Protein AF-A0A7C5SK47-F1 (afdb_monomer_lite)

pLDDT: mean 72.68, std 15.83, range [44.0, 91.19]

Foldseek 3Di:
DDPDDDDDDDDDDPPDDDDPPPPPVVVVPDQDQPDDLVVLQVQCVVVVNDDPVPDDSPPRDDDDRDD

Sequence (67 aa):
MGDEYGGRAARGELNMSLDRSLKTSGNLKGKRNVMTRAERIEVLKKDKKFDPKKDSALGLRKTRVVE

Secondary structure (DSSP, 8-state):
--------------S----TTS--HHHHSSPP----HHHHHHHHHHTT---TTTS-SSSPPPPPPP-

Radius of gyration: 26.87 Å; chains: 1; bounding box: 73×27×57 Å

Structure (mmCIF, N/CA/C/O backbone):
data_AF-A0A7C5SK47-F1
#
_entry.id   AF-A0A7C5SK47-F1
#
loop_
_atom_site.group_PDB
_atom_site.id
_atom_site.type_symbol
_atom_site.label_atom_id
_atom_site.label_alt_id
_atom_site.label_comp_id
_atom_site.label_asym_id
_atom_site.label_entity_id
_atom_site.label_seq_id
_atom_site.pdbx_PDB_ins_code
_atom_site.Cartn_x
_atom_site.Cartn_y
_atom_site.Cartn_z
_atom_site.occupancy
_atom_site.B_iso_or_equiv
_atom_site.auth_seq_id
_atom_site.auth_comp_id
_atom_site.auth_asym_id
_atom_site.auth_atom_id
_atom_site.pdbx_PDB_model_num
ATOM 1 N N . MET A 1 1 ? 58.137 -15.109 -43.283 1.00 44.00 1 MET A N 1
ATOM 2 C CA . MET A 1 1 ? 57.662 -13.785 -42.836 1.00 44.00 1 MET A CA 1
ATOM 3 C C . MET A 1 1 ? 56.180 -13.963 -42.530 1.00 44.00 1 MET A C 1
ATOM 5 O O . MET A 1 1 ? 55.404 -14.010 -43.463 1.00 44.00 1 MET A O 1
ATOM 9 N N . GLY A 1 2 ? 55.867 -14.228 -41.254 1.00 47.88 2 GLY A N 1
ATOM 10 C CA . GLY A 1 2 ? 54.545 -14.252 -40.598 1.00 47.88 2 GLY A CA 1
ATOM 11 C C . GLY A 1 2 ? 53.297 -14.730 -41.351 1.00 47.88 2 GLY A C 1
ATOM 12 O O . GLY A 1 2 ? 52.509 -13.895 -41.780 1.00 47.88 2 GLY A O 1
ATOM 13 N N . ASP A 1 3 ? 53.036 -16.039 -41.355 1.00 49.28 3 ASP A N 1
ATOM 14 C CA . ASP A 1 3 ? 51.704 -16.610 -41.608 1.00 49.28 3 ASP A CA 1
ATOM 15 C C . ASP A 1 3 ? 50.935 -16.748 -40.278 1.00 49.28 3 ASP A C 1
ATOM 17 O O . ASP A 1 3 ? 50.693 -17.845 -39.780 1.00 49.28 3 ASP A O 1
ATOM 21 N N . GLU A 1 4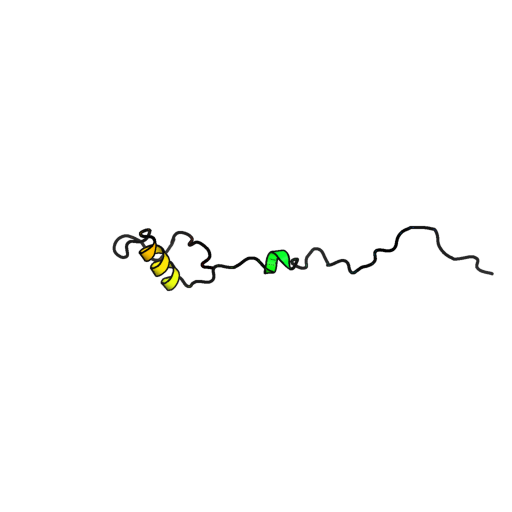 ? 50.588 -15.618 -39.655 1.00 53.81 4 GLU A N 1
ATOM 22 C CA . GLU A 1 4 ? 49.757 -15.573 -38.444 1.00 53.81 4 GLU A CA 1
ATOM 23 C C . GLU A 1 4 ? 48.424 -14.886 -38.738 1.00 53.81 4 GLU A C 1
ATOM 25 O O . GLU A 1 4 ? 48.236 -13.709 -38.456 1.00 53.81 4 GLU A O 1
ATOM 30 N N . TYR A 1 5 ? 47.463 -15.644 -39.268 1.00 50.81 5 TYR A N 1
ATOM 31 C CA . TYR A 1 5 ? 46.046 -15.303 -39.135 1.00 50.81 5 TYR A CA 1
ATOM 32 C C . TYR A 1 5 ? 45.234 -16.556 -38.796 1.00 50.81 5 TYR A C 1
ATOM 34 O O . TYR A 1 5 ? 44.661 -17.219 -39.654 1.00 50.81 5 TYR A O 1
ATOM 42 N N . GLY A 1 6 ? 45.247 -16.872 -37.497 1.00 44.53 6 GLY A N 1
ATOM 43 C CA . GLY A 1 6 ? 44.038 -16.992 -36.676 1.00 44.53 6 GLY A CA 1
ATOM 44 C C . GLY A 1 6 ? 42.997 -18.031 -37.087 1.00 44.53 6 GLY A C 1
ATOM 45 O O . GLY A 1 6 ? 42.239 -17.851 -38.033 1.00 44.53 6 GLY A O 1
ATOM 46 N N . GLY A 1 7 ? 42.913 -19.088 -36.278 1.00 48.16 7 GLY A N 1
ATOM 47 C CA . GLY A 1 7 ? 41.993 -20.209 -36.411 1.00 48.16 7 GLY A CA 1
ATOM 48 C C . GLY A 1 7 ? 40.503 -19.862 -36.532 1.00 48.16 7 GLY A C 1
ATOM 49 O O . GLY A 1 7 ? 39.985 -18.877 -36.013 1.00 48.16 7 GLY A O 1
ATOM 50 N N . ARG A 1 8 ? 39.822 -20.780 -37.218 1.00 55.34 8 ARG A N 1
ATOM 51 C CA . ARG A 1 8 ? 38.385 -20.843 -37.493 1.00 55.34 8 ARG A CA 1
ATOM 52 C C . ARG A 1 8 ? 37.534 -20.865 -36.213 1.00 55.34 8 ARG A C 1
ATOM 54 O O . ARG A 1 8 ? 37.683 -21.781 -35.413 1.00 55.34 8 ARG A O 1
ATOM 61 N N . ALA A 1 9 ? 36.546 -19.977 -36.127 1.00 45.66 9 ALA A N 1
ATOM 62 C CA . ALA A 1 9 ? 35.234 -20.206 -35.503 1.00 45.66 9 ALA A CA 1
ATOM 63 C C . ALA A 1 9 ? 34.317 -19.039 -35.925 1.00 45.66 9 ALA A C 1
ATOM 65 O O . ALA A 1 9 ? 34.550 -17.895 -35.572 1.00 45.66 9 ALA A O 1
ATOM 66 N N . ALA A 1 10 ? 33.449 -19.240 -36.913 1.00 47.09 10 ALA A N 1
ATOM 67 C CA . ALA A 1 10 ? 32.038 -19.550 -36.689 1.00 47.09 10 ALA A CA 1
ATOM 68 C C . ALA A 1 10 ? 31.170 -18.311 -36.367 1.00 47.09 10 ALA A C 1
ATOM 70 O O . ALA A 1 10 ? 31.227 -17.767 -35.276 1.00 47.09 10 ALA A O 1
ATOM 71 N N . ARG A 1 11 ? 30.282 -18.012 -37.332 1.00 47.28 11 ARG A N 1
ATOM 72 C CA . ARG A 1 11 ? 28.934 -17.424 -37.198 1.00 47.28 11 ARG A CA 1
ATOM 73 C C . ARG A 1 11 ? 28.849 -15.960 -36.743 1.00 47.28 11 ARG A C 1
ATOM 75 O O . ARG A 1 11 ? 29.178 -15.602 -35.623 1.00 47.28 11 ARG A O 1
ATOM 82 N N . GLY A 1 12 ? 28.313 -15.122 -37.632 1.00 48.41 12 GLY A N 1
ATOM 83 C CA . GLY A 1 12 ? 27.866 -13.782 -37.276 1.00 48.41 12 GLY A CA 1
ATOM 84 C C . GLY A 1 12 ? 26.782 -13.842 -36.206 1.00 48.41 12 GLY A C 1
ATOM 85 O O . GLY A 1 12 ? 25.776 -14.497 -36.422 1.00 48.41 12 GLY A O 1
ATOM 86 N N . GLU A 1 13 ? 27.032 -13.192 -35.072 1.00 49.94 13 GLU A N 1
ATOM 87 C CA . GLU A 1 13 ? 26.069 -12.827 -34.023 1.00 49.94 13 GLU A CA 1
ATOM 88 C C . GLU A 1 13 ? 26.839 -12.099 -32.900 1.00 49.94 13 GLU A C 1
ATOM 90 O O . GLU A 1 13 ? 26.976 -12.573 -31.780 1.00 49.94 13 GLU A O 1
ATOM 95 N N . LEU A 1 14 ? 27.405 -10.925 -33.193 1.00 51.78 14 LEU A N 1
ATOM 96 C CA . LEU A 1 14 ? 27.871 -9.996 -32.152 1.00 51.78 14 LEU A CA 1
ATOM 97 C C . LEU A 1 14 ? 26.933 -8.792 -32.105 1.00 51.78 14 LEU A C 1
ATOM 99 O O . LEU A 1 14 ? 27.336 -7.652 -32.312 1.00 51.78 14 LEU A O 1
ATOM 103 N N . ASN A 1 15 ? 25.647 -9.049 -31.869 1.00 56.38 15 ASN A N 1
ATOM 104 C CA . ASN A 1 15 ? 24.703 -7.993 -31.535 1.00 56.38 15 ASN A CA 1
ATOM 105 C C . ASN A 1 15 ? 24.622 -7.890 -30.006 1.00 56.38 15 ASN A C 1
ATOM 107 O O . ASN A 1 15 ? 23.893 -8.644 -29.371 1.00 56.38 15 ASN A O 1
ATOM 111 N N . MET A 1 16 ? 25.455 -7.005 -29.447 1.00 47.19 16 MET A N 1
ATOM 112 C CA . MET A 1 16 ? 25.419 -6.450 -28.084 1.00 47.19 16 MET A CA 1
ATOM 113 C C . MET A 1 16 ? 24.872 -7.373 -26.981 1.00 47.19 16 MET A C 1
ATOM 115 O O . MET A 1 16 ? 23.683 -7.373 -26.659 1.00 47.19 16 MET A O 1
ATOM 119 N N . SER A 1 17 ? 25.778 -8.086 -26.310 1.00 64.81 17 SER A N 1
ATOM 120 C CA . SER A 1 17 ? 25.477 -8.768 -25.052 1.00 64.81 17 SER A CA 1
ATOM 121 C C . SER A 1 17 ? 25.162 -7.744 -23.953 1.00 64.81 17 SER A C 1
ATOM 123 O O . SER A 1 17 ? 26.053 -7.040 -23.478 1.00 64.81 17 SER A O 1
ATOM 125 N N . LEU A 1 18 ? 23.897 -7.662 -23.535 1.00 66.06 18 LEU A N 1
ATOM 126 C CA . LEU A 1 18 ? 23.502 -7.003 -22.288 1.00 66.06 18 LEU A CA 1
ATOM 127 C C . LEU A 1 18 ? 24.172 -7.721 -21.110 1.00 66.06 18 LEU A C 1
ATOM 129 O O . LEU A 1 18 ? 24.026 -8.936 -20.969 1.00 66.06 18 LEU A O 1
ATOM 133 N N . ASP A 1 19 ? 24.886 -6.984 -20.257 1.00 70.88 19 ASP A N 1
ATOM 134 C CA . ASP A 1 19 ? 25.422 -7.555 -19.022 1.00 70.88 19 ASP A CA 1
ATOM 135 C C . ASP A 1 19 ? 24.277 -8.132 -18.174 1.00 70.88 19 ASP A C 1
ATOM 137 O O . ASP A 1 19 ? 23.244 -7.488 -17.981 1.00 70.88 19 ASP A O 1
ATOM 141 N N . ARG A 1 20 ? 24.460 -9.350 -17.649 1.00 64.69 20 ARG A N 1
ATOM 142 C CA . ARG A 1 20 ? 23.427 -10.092 -16.902 1.00 64.69 20 ARG A CA 1
ATOM 143 C C . ARG A 1 20 ? 22.888 -9.350 -15.670 1.00 64.69 20 ARG A C 1
ATOM 145 O O . ARG A 1 20 ? 21.835 -9.724 -15.157 1.00 64.69 20 ARG A O 1
ATOM 152 N N . SER A 1 21 ? 23.621 -8.360 -15.151 1.00 67.38 21 SER A N 1
ATOM 153 C CA . SER A 1 21 ? 23.200 -7.535 -14.014 1.00 67.38 21 SER A CA 1
ATOM 154 C C . SER A 1 21 ? 22.285 -6.379 -14.419 1.00 67.38 21 SER A C 1
ATOM 156 O O . SER A 1 21 ? 21.535 -5.861 -13.583 1.00 67.38 21 SER A O 1
ATOM 158 N N . LEU A 1 22 ? 22.294 -5.990 -15.698 1.00 68.69 22 LEU A N 1
ATOM 159 C CA . LEU A 1 22 ? 21.410 -4.960 -16.207 1.00 68.69 22 LEU A CA 1
ATOM 160 C C . LEU A 1 22 ? 19.999 -5.544 -16.256 1.00 68.69 22 LEU A C 1
ATOM 162 O O . LEU A 1 22 ? 19.697 -6.420 -17.065 1.00 68.69 22 LEU A O 1
ATOM 166 N N . LYS A 1 23 ? 19.132 -5.081 -15.345 1.00 63.53 23 LYS A N 1
ATOM 167 C CA . LYS A 1 23 ? 17.721 -5.483 -15.285 1.00 63.53 23 LYS A CA 1
ATOM 168 C C . LYS A 1 23 ? 17.136 -5.355 -16.687 1.00 63.53 23 LYS A C 1
ATOM 170 O O . LYS A 1 23 ? 16.957 -4.244 -17.182 1.00 63.53 23 LYS A O 1
ATOM 175 N N . THR A 1 24 ? 16.868 -6.491 -17.325 1.00 67.38 24 THR A N 1
ATOM 176 C CA . THR A 1 24 ? 16.278 -6.529 -18.659 1.00 67.38 24 THR A CA 1
ATOM 177 C C . THR A 1 24 ? 15.011 -5.680 -18.652 1.00 67.38 24 THR A C 1
ATOM 179 O O . THR A 1 24 ? 14.278 -5.636 -17.659 1.00 67.38 24 THR A O 1
ATOM 182 N N . SER A 1 25 ? 14.752 -4.974 -19.748 1.00 60.78 25 SER A N 1
ATOM 183 C CA . SER A 1 25 ? 13.605 -4.068 -19.898 1.00 60.78 25 SER A CA 1
ATOM 184 C C . SER A 1 25 ? 12.265 -4.695 -19.472 1.00 60.78 25 SER A C 1
ATOM 186 O O . SER A 1 25 ? 11.376 -3.986 -19.005 1.00 60.78 25 SER A O 1
ATOM 188 N N . GLY A 1 26 ? 12.139 -6.026 -19.532 1.00 64.31 26 GLY A N 1
ATOM 189 C CA . GLY A 1 26 ? 11.005 -6.786 -18.997 1.00 64.31 26 GLY A CA 1
ATOM 190 C C . GLY A 1 26 ? 10.747 -6.588 -17.495 1.00 64.31 26 GLY A C 1
ATOM 191 O O . GLY A 1 26 ? 9.598 -6.408 -17.102 1.00 64.31 26 GLY A O 1
ATOM 192 N N . ASN A 1 27 ? 11.786 -6.522 -16.656 1.00 60.62 27 ASN A N 1
ATOM 193 C CA . ASN A 1 27 ? 11.635 -6.283 -15.212 1.00 60.62 27 ASN A CA 1
ATOM 194 C C . ASN A 1 27 ? 11.307 -4.818 -14.874 1.00 60.62 27 ASN A C 1
ATOM 196 O O . ASN A 1 27 ? 10.730 -4.544 -13.823 1.00 60.62 27 ASN A O 1
ATOM 200 N N . LEU A 1 28 ? 11.636 -3.876 -15.765 1.00 63.41 28 LEU A N 1
ATOM 201 C CA . LEU A 1 28 ? 11.226 -2.470 -15.654 1.00 63.41 28 LEU A CA 1
ATOM 202 C C . LEU A 1 28 ? 9.790 -2.229 -16.153 1.00 63.41 28 LEU A C 1
ATOM 204 O O . LEU A 1 28 ? 9.183 -1.231 -15.772 1.00 63.41 28 LEU A O 1
ATOM 208 N N . LYS A 1 29 ? 9.225 -3.142 -16.959 1.00 68.62 29 LYS A N 1
ATOM 209 C CA . LYS A 1 29 ? 7.835 -3.075 -17.453 1.00 68.62 29 LYS A CA 1
ATOM 210 C C . LYS A 1 29 ? 6.776 -3.486 -16.424 1.00 68.62 29 LYS A C 1
ATOM 212 O O . LYS A 1 29 ? 5.592 -3.254 -16.660 1.00 68.62 29 LYS A O 1
ATOM 217 N N . GLY A 1 30 ? 7.154 -4.098 -15.300 1.00 70.75 30 GLY A N 1
ATOM 218 C CA . GLY A 1 30 ? 6.192 -4.481 -14.265 1.00 70.75 30 GLY A CA 1
ATOM 219 C C . GLY A 1 30 ? 5.504 -3.253 -13.655 1.00 70.75 30 GLY A C 1
ATOM 220 O O . GLY A 1 30 ? 6.174 -2.413 -13.051 1.00 70.75 30 GLY A O 1
ATOM 221 N N . LYS A 1 31 ? 4.169 -3.146 -13.774 1.00 76.31 31 LYS A N 1
ATOM 222 C CA . LYS A 1 31 ? 3.400 -2.086 -13.098 1.00 76.31 31 LYS A CA 1
ATOM 223 C C . LYS A 1 31 ? 3.599 -2.214 -11.581 1.00 76.31 31 LYS A C 1
ATOM 225 O O . LYS A 1 31 ? 3.249 -3.228 -10.975 1.00 76.31 31 LYS A O 1
ATOM 230 N N . ARG A 1 32 ? 4.182 -1.185 -10.960 1.00 80.38 32 ARG A N 1
ATOM 231 C CA . ARG A 1 32 ? 4.392 -1.115 -9.507 1.00 80.38 32 ARG A CA 1
ATOM 232 C C . ARG A 1 32 ? 3.201 -0.436 -8.852 1.00 80.38 32 ARG A C 1
ATOM 234 O O . ARG A 1 32 ? 2.793 0.639 -9.274 1.00 80.38 32 ARG A O 1
ATOM 241 N N . ASN A 1 33 ? 2.691 -1.037 -7.783 1.00 84.31 33 ASN A N 1
ATOM 242 C CA . ASN A 1 33 ? 1.640 -0.420 -6.991 1.00 84.31 33 ASN A CA 1
ATOM 243 C C . ASN A 1 33 ? 2.249 0.589 -6.001 1.00 84.31 33 ASN A C 1
ATOM 245 O O . ASN A 1 33 ? 2.798 0.185 -4.976 1.00 84.31 33 ASN A O 1
ATOM 249 N N . VAL A 1 34 ? 2.201 1.883 -6.327 1.00 85.75 34 VAL A N 1
ATOM 250 C CA . VAL A 1 34 ? 2.878 2.964 -5.574 1.00 85.75 34 VAL A CA 1
ATOM 251 C C . VAL A 1 34 ? 1.950 3.779 -4.670 1.00 85.75 34 VAL A C 1
ATOM 253 O O . VAL A 1 34 ? 2.371 4.787 -4.115 1.00 85.75 34 VAL A O 1
ATOM 256 N N . MET A 1 35 ? 0.707 3.333 -4.476 1.00 86.62 35 MET A N 1
ATOM 257 C CA . MET A 1 35 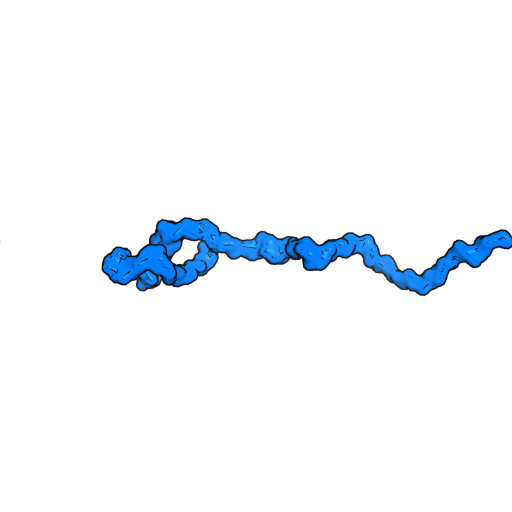? -0.262 4.053 -3.641 1.00 86.62 35 MET A CA 1
ATOM 258 C C . MET A 1 35 ? 0.227 4.181 -2.197 1.00 86.62 35 MET A C 1
ATOM 260 O O . MET A 1 35 ? 0.697 3.213 -1.572 1.00 86.62 35 MET A O 1
ATOM 264 N N . THR A 1 36 ? 0.038 5.384 -1.669 1.00 89.25 36 THR A N 1
ATOM 265 C CA . THR A 1 36 ? 0.239 5.735 -0.272 1.00 89.25 36 THR A CA 1
ATOM 266 C C . THR A 1 36 ? -0.705 4.935 0.624 1.00 89.25 36 THR A C 1
ATOM 268 O O . THR A 1 36 ? -1.669 4.293 0.194 1.00 89.25 36 THR A O 1
ATOM 271 N N . ARG A 1 37 ? -0.426 4.946 1.927 1.00 89.69 37 ARG A N 1
ATOM 272 C CA . ARG A 1 37 ? -1.221 4.190 2.899 1.00 89.69 37 ARG A CA 1
ATOM 273 C C . ARG A 1 37 ? -2.679 4.655 2.954 1.00 89.69 37 ARG A C 1
ATOM 275 O O . ARG A 1 37 ? -3.557 3.810 3.078 1.00 89.69 37 ARG A O 1
ATOM 282 N N . ALA A 1 38 ? -2.927 5.959 2.828 1.00 89.50 38 ALA A N 1
ATOM 283 C CA . ALA A 1 38 ? -4.274 6.530 2.819 1.00 89.50 38 ALA A CA 1
ATOM 284 C C . ALA A 1 38 ? -5.073 6.060 1.595 1.00 89.50 38 ALA A C 1
ATOM 286 O O . ALA A 1 38 ? -6.146 5.479 1.748 1.00 89.50 38 ALA A O 1
ATOM 287 N N . GLU A 1 39 ? -4.488 6.176 0.402 1.00 89.94 39 GLU A N 1
ATOM 288 C CA . GLU A 1 39 ? -5.092 5.689 -0.846 1.00 89.94 39 GLU A CA 1
ATOM 289 C C . GLU A 1 39 ? -5.370 4.180 -0.777 1.00 89.94 39 GLU A C 1
ATOM 291 O O . GLU A 1 39 ? -6.407 3.693 -1.226 1.00 89.94 39 GLU A O 1
ATOM 296 N N . ARG A 1 40 ? -4.476 3.415 -0.136 1.00 91.19 40 ARG A N 1
ATOM 297 C CA . ARG A 1 40 ? -4.683 1.979 0.095 1.00 91.19 40 ARG A CA 1
ATOM 298 C C . ARG A 1 40 ? -5.871 1.678 0.987 1.00 91.19 40 ARG A C 1
ATOM 300 O O . ARG A 1 40 ? -6.613 0.745 0.693 1.00 91.19 40 ARG A O 1
ATOM 307 N N . ILE A 1 41 ? -6.069 2.457 2.042 1.00 89.75 41 ILE A N 1
ATOM 308 C CA . ILE A 1 41 ? -7.231 2.318 2.920 1.00 89.75 41 ILE A CA 1
ATOM 309 C C . ILE A 1 41 ? -8.518 2.604 2.146 1.00 89.75 41 ILE A C 1
ATOM 311 O O . ILE A 1 41 ? -9.484 1.865 2.292 1.00 89.75 41 ILE A O 1
ATOM 315 N N . GLU A 1 42 ? -8.541 3.627 1.295 1.00 90.31 42 GLU A N 1
ATOM 316 C CA . GLU A 1 42 ? -9.720 3.952 0.486 1.00 90.31 42 GLU A CA 1
ATOM 317 C C . GLU A 1 42 ? -10.078 2.845 -0.507 1.00 90.31 42 GLU A C 1
ATOM 319 O O . GLU A 1 42 ? -11.245 2.462 -0.605 1.00 90.31 42 GLU A O 1
ATOM 324 N N . VAL A 1 43 ? -9.084 2.279 -1.196 1.00 90.19 43 VAL A N 1
ATOM 325 C CA . VAL A 1 43 ? -9.293 1.127 -2.086 1.00 90.19 43 VAL A CA 1
ATOM 326 C C . VAL A 1 43 ? -9.820 -0.075 -1.298 1.00 90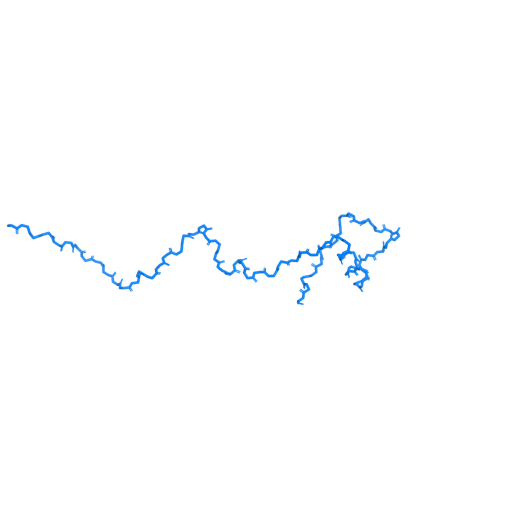.19 43 VAL A C 1
ATOM 328 O O . VAL A 1 43 ? -10.790 -0.703 -1.713 1.00 90.19 43 VAL A O 1
ATOM 331 N N . LEU A 1 44 ? -9.252 -0.370 -0.125 1.00 90.12 44 LEU A N 1
ATOM 332 C CA . LEU A 1 44 ? -9.717 -1.480 0.714 1.00 90.12 44 LEU A CA 1
ATOM 333 C C . LEU A 1 44 ? -11.120 -1.248 1.295 1.00 90.12 44 LEU A C 1
ATOM 335 O O . LEU A 1 44 ? -11.874 -2.210 1.443 1.00 90.12 44 LEU A O 1
ATOM 339 N N . LYS A 1 45 ? -11.494 0.003 1.589 1.00 88.94 45 LYS A N 1
ATOM 340 C CA . LYS A 1 45 ? -12.858 0.376 1.993 1.00 88.94 45 LYS A CA 1
ATOM 341 C C . LYS A 1 45 ? -13.853 0.138 0.860 1.00 88.94 45 LYS A C 1
ATOM 343 O O . LYS A 1 45 ? -14.895 -0.466 1.099 1.00 88.94 45 LYS A O 1
ATOM 348 N N . LYS A 1 46 ? -13.518 0.553 -0.370 1.00 87.94 46 LYS A N 1
ATOM 349 C CA . LYS A 1 46 ? -14.335 0.280 -1.569 1.00 87.94 46 LYS A CA 1
ATOM 350 C C . LYS A 1 46 ? -14.526 -1.225 -1.780 1.00 87.94 46 LYS A C 1
ATOM 352 O O . LYS A 1 46 ? -15.637 -1.676 -2.035 1.00 87.94 46 LYS A O 1
ATOM 357 N N . ASP A 1 47 ? -13.467 -1.997 -1.553 1.00 87.38 47 ASP A N 1
ATOM 358 C CA . ASP A 1 47 ? -13.460 -3.462 -1.619 1.00 87.38 47 ASP A CA 1
ATOM 359 C C . ASP A 1 47 ? -14.170 -4.160 -0.438 1.00 87.38 47 ASP A C 1
ATOM 361 O O . ASP A 1 47 ? -14.204 -5.392 -0.401 1.00 87.38 47 ASP A O 1
ATOM 365 N N . LYS A 1 48 ? -14.705 -3.416 0.546 1.00 87.00 48 LYS A N 1
ATOM 366 C CA . LYS A 1 48 ? -15.285 -3.939 1.804 1.00 87.00 48 LYS A CA 1
ATOM 367 C C . LYS A 1 48 ? -14.322 -4.831 2.609 1.00 87.00 48 LYS A C 1
ATOM 369 O O . LYS A 1 48 ? -14.747 -5.711 3.353 1.00 87.00 48 LYS A O 1
ATOM 374 N N . LYS A 1 49 ? -13.013 -4.608 2.462 1.00 85.88 49 LYS A N 1
ATOM 375 C CA . LYS A 1 49 ? -11.923 -5.344 3.133 1.00 85.88 49 LYS A CA 1
ATOM 376 C C . LYS A 1 49 ? -11.262 -4.547 4.262 1.00 85.88 49 LYS A C 1
ATOM 378 O O . LYS A 1 49 ? -10.2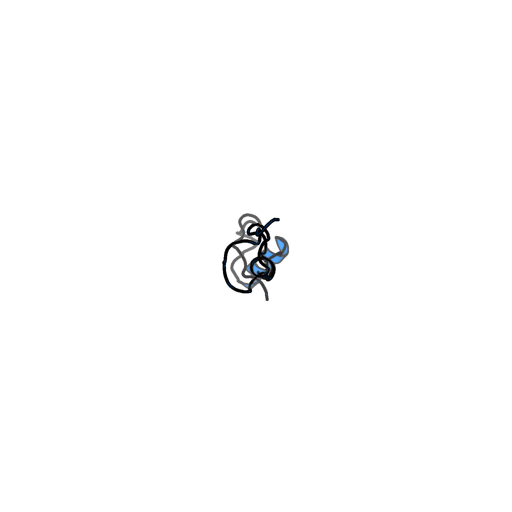18 -4.975 4.750 1.00 85.88 49 LYS A O 1
ATOM 383 N N . PHE A 1 50 ? -11.817 -3.389 4.618 1.00 89.00 50 PHE A N 1
ATOM 384 C CA . PHE A 1 50 ? -11.321 -2.535 5.693 1.00 89.00 50 PHE A CA 1
ATOM 385 C C . PHE A 1 50 ? -12.470 -1.797 6.389 1.00 89.00 50 PHE A C 1
ATOM 387 O O . PHE A 1 50 ? -13.211 -1.055 5.738 1.00 89.00 50 PHE A O 1
ATOM 394 N N . ASP A 1 51 ? -12.581 -1.963 7.705 1.00 87.44 51 ASP A N 1
ATOM 395 C CA . ASP A 1 51 ? -13.474 -1.217 8.590 1.00 87.44 51 ASP A CA 1
ATOM 396 C C . ASP A 1 51 ? -12.660 -0.198 9.411 1.00 87.44 51 ASP A C 1
ATOM 398 O O . ASP A 1 51 ? -11.870 -0.591 10.268 1.00 87.44 51 ASP A O 1
ATOM 402 N N . PRO A 1 52 ? -12.866 1.119 9.225 1.00 86.19 52 PRO A N 1
ATOM 403 C CA . PRO A 1 52 ? -12.107 2.147 9.937 1.00 86.19 52 PRO A CA 1
ATOM 404 C C . PRO A 1 52 ? -12.276 2.139 11.461 1.00 86.19 52 PRO A C 1
ATOM 406 O O . PRO A 1 52 ? -11.509 2.818 12.138 1.00 86.19 52 PRO A O 1
ATOM 409 N N . LYS A 1 53 ? -13.275 1.434 12.006 1.00 85.88 53 LYS A N 1
ATOM 410 C CA . LYS A 1 53 ? -13.500 1.339 13.455 1.00 85.88 53 LYS A CA 1
ATOM 411 C C . LYS A 1 53 ? -12.838 0.120 14.091 1.00 85.88 53 LYS A C 1
ATOM 413 O O . LYS A 1 53 ? -12.638 0.118 15.301 1.00 85.88 53 LYS A O 1
ATOM 418 N N . LYS A 1 54 ? -12.553 -0.918 13.305 1.00 84.50 54 LYS A N 1
ATOM 419 C CA . LYS A 1 54 ? -12.049 -2.209 13.802 1.00 84.50 54 LYS A CA 1
ATOM 420 C C . LYS A 1 54 ? -10.638 -2.509 13.324 1.00 84.50 54 LYS A C 1
ATOM 422 O O . LYS A 1 54 ? -9.872 -3.130 14.054 1.00 84.50 54 LYS A O 1
ATOM 427 N N . ASP A 1 55 ? -10.296 -2.059 12.122 1.00 86.19 55 ASP A N 1
ATOM 428 C CA . ASP A 1 55 ? -9.028 -2.369 11.487 1.00 86.19 55 ASP A CA 1
ATOM 429 C C . ASP A 1 55 ? -7.993 -1.268 11.715 1.00 86.19 55 ASP A C 1
ATOM 431 O O . ASP A 1 55 ? -8.262 -0.066 11.640 1.00 86.19 55 ASP A O 1
ATOM 435 N N . SER A 1 56 ? -6.757 -1.702 11.953 1.00 85.50 56 SER A N 1
ATOM 436 C CA . SER A 1 56 ? -5.619 -0.802 12.070 1.00 85.50 56 SER A CA 1
ATOM 437 C C . SER A 1 56 ? -5.164 -0.315 10.700 1.00 85.50 56 SER A C 1
ATOM 439 O O . SER A 1 56 ? -5.102 -1.061 9.724 1.00 85.50 56 SER A O 1
ATOM 441 N N . ALA A 1 57 ? -4.729 0.941 10.643 1.00 84.56 57 ALA A N 1
ATOM 442 C CA . ALA A 1 57 ? -4.078 1.498 9.466 1.00 84.56 57 ALA A CA 1
ATOM 443 C C . ALA A 1 57 ? -2.693 0.866 9.185 1.00 84.56 57 ALA A C 1
ATOM 445 O O . ALA A 1 57 ? -2.067 1.206 8.180 1.00 84.56 57 ALA A O 1
ATOM 446 N N . LEU A 1 58 ? -2.173 0.009 10.070 1.00 86.38 58 LEU A N 1
ATOM 447 C CA . LEU A 1 58 ? -0.934 -0.757 9.899 1.00 86.38 58 LEU A CA 1
ATOM 448 C C . LEU A 1 58 ? -1.251 -2.222 9.573 1.00 86.38 58 LEU A C 1
ATOM 450 O O . LEU A 1 58 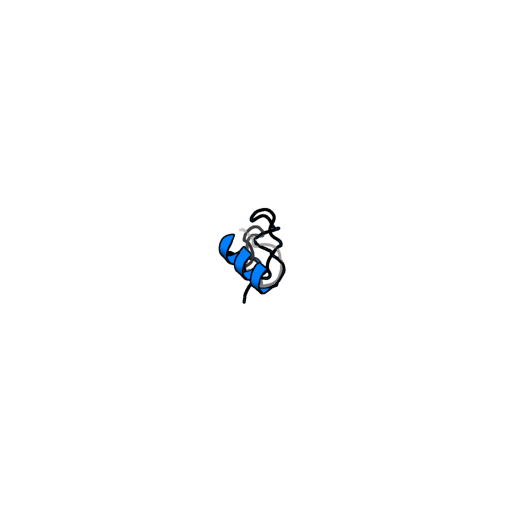? -2.276 -2.747 9.987 1.00 86.38 58 LEU A O 1
ATOM 454 N N . GLY A 1 59 ? -0.371 -2.889 8.818 1.00 83.19 59 GLY A N 1
ATOM 455 C CA . GLY A 1 59 ? -0.587 -4.290 8.425 1.00 8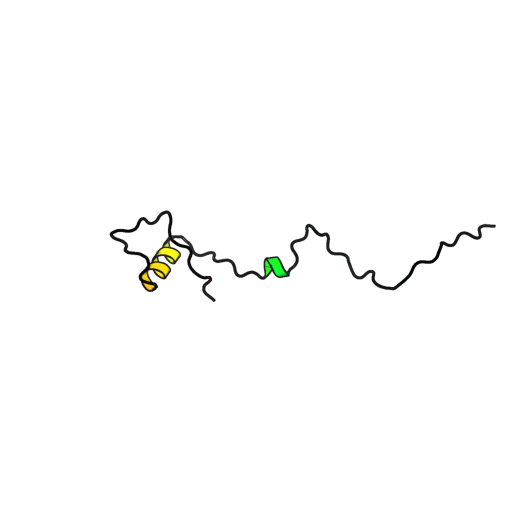3.19 59 GLY A CA 1
ATOM 456 C C . GLY A 1 59 ? -1.674 -4.494 7.360 1.00 83.19 59 GLY A C 1
ATOM 457 O O . GLY A 1 59 ? -2.194 -5.595 7.210 1.00 83.19 59 GLY A O 1
ATOM 458 N N . LEU A 1 60 ? -2.019 -3.441 6.610 1.00 84.56 60 LEU A N 1
ATOM 459 C CA . LEU A 1 60 ? -3.046 -3.490 5.568 1.00 84.56 60 LEU A CA 1
ATOM 460 C C . LEU A 1 60 ? -2.768 -4.586 4.534 1.00 84.56 60 LEU A C 1
ATOM 462 O O . LEU A 1 60 ? -1.643 -4.743 4.048 1.00 84.56 60 LEU A O 1
ATOM 466 N N . ARG A 1 61 ? -3.834 -5.283 4.130 1.00 85.31 61 ARG A N 1
ATOM 467 C CA . ARG A 1 61 ? -3.789 -6.276 3.050 1.00 85.31 61 ARG A CA 1
ATOM 468 C C . ARG A 1 61 ? -3.294 -5.624 1.755 1.00 85.31 61 ARG A C 1
ATOM 470 O O . ARG A 1 61 ? -3.556 -4.451 1.484 1.00 85.31 61 ARG A O 1
ATOM 477 N N . LYS A 1 62 ? -2.583 -6.398 0.932 1.00 85.12 62 LYS A N 1
ATOM 478 C CA . LYS A 1 62 ? -2.123 -5.925 -0.379 1.00 85.12 62 LYS A CA 1
ATOM 479 C C . LYS A 1 62 ? -3.323 -5.622 -1.275 1.00 85.12 62 LYS A C 1
ATOM 481 O O . LYS A 1 62 ? -4.244 -6.432 -1.378 1.00 85.12 62 LYS A O 1
ATOM 486 N N . THR A 1 63 ? -3.282 -4.474 -1.940 1.00 86.50 63 THR A N 1
ATOM 487 C CA . THR A 1 63 ? -4.231 -4.112 -2.994 1.00 86.50 63 THR A CA 1
ATOM 488 C C . THR A 1 63 ? -3.697 -4.561 -4.348 1.00 86.50 63 THR A C 1
ATOM 490 O O . THR A 1 63 ? -2.480 -4.601 -4.571 1.00 86.50 63 THR A O 1
ATOM 493 N N . ARG A 1 64 ? -4.611 -4.924 -5.255 1.00 83.12 64 ARG A N 1
ATOM 494 C CA . ARG A 1 64 ? -4.262 -5.186 -6.655 1.00 83.12 64 ARG A CA 1
ATOM 495 C C . ARG A 1 64 ? -3.677 -3.917 -7.278 1.00 83.12 64 ARG A C 1
ATOM 497 O O . ARG A 1 64 ? -3.958 -2.810 -6.820 1.00 83.12 64 ARG A O 1
ATOM 504 N N . VAL A 1 65 ? -2.844 -4.098 -8.295 1.00 79.06 65 VAL A N 1
ATOM 505 C CA . VAL A 1 65 ? -2.387 -2.989 -9.136 1.00 79.06 65 VAL A CA 1
ATOM 506 C C . VAL A 1 65 ? -3.628 -2.388 -9.803 1.00 79.06 65 VAL A C 1
ATOM 508 O O . VAL A 1 65 ? -4.403 -3.133 -10.400 1.00 79.06 65 VAL A O 1
ATOM 511 N N . VAL A 1 66 ? -3.840 -1.083 -9.637 1.00 72.00 66 VAL A N 1
ATOM 512 C CA . VAL A 1 66 ? -4.883 -0.339 -10.359 1.00 72.00 66 VAL A CA 1
ATOM 513 C C . VAL A 1 66 ? -4.348 -0.088 -11.769 1.00 72.00 66 VAL A C 1
ATOM 515 O O . VAL A 1 66 ? -3.191 0.320 -11.903 1.00 72.00 66 VAL A O 1
ATOM 518 N N . GLU A 1 67 ? -5.120 -0.443 -12.799 1.00 65.19 67 GLU A N 1
ATOM 519 C CA . GLU A 1 67 ? -4.672 -0.320 -14.193 1.00 65.19 67 GLU A CA 1
ATOM 520 C C . GLU A 1 67 ? -4.625 1.112 -14.704 1.00 65.19 67 GLU A C 1
ATOM 522 O O . GLU A 1 67 ? -5.506 1.915 -14.330 1.00 65.19 67 GLU A O 1
#